Protein AF-A8Q7Y5-F1 (afdb_monomer)

Solvent-accessible surface area (backbone atoms only — not comparable to full-atom values): 7092 Å² total; per-residue (Å²): 132,95,71,79,51,60,85,43,63,38,78,85,45,89,59,27,26,54,50,50,39,73,52,74,66,51,28,91,80,53,45,40,68,75,76,35,24,45,56,67,44,48,47,74,33,59,91,72,25,75,81,67,62,90,72,74,40,68,64,66,70,67,57,52,42,96,86,40,97,56,17,40,50,35,14,32,39,72,72,34,30,80,57,9,49,69,54,50,52,47,52,51,31,41,76,72,74,42,42,88,73,56,66,72,36,80,87,69,71,46,59,72,53,37,69,72,54,90,128

Foldseek 3Di:
DDDQQQVDFAVPDVQGAHRSDRDAPDLQPDHPLVVPLCLLPVCCDCVNPVVNPDRAAAAQDADFDPPDPLRAQRHSHPPSVVSHPLVVVCVVCVVVVNNVVRHRDDPDPNNVVSVPDDD

Organism: Malassezia globosa (strain ATCC MYA-4612 / CBS 7966) (NCBI:txid425265)

Secondary structure (DSSP, 8-state):
-----TT--BSSSSSEEETTEEE-SBSSSSBHHHHHHHHHTGGGSTTT-TT------B-------TT-TT-GGG--STTGGGG-HHHHHHHHHHHTT-GGGS--B--STHHHHHTTS--

Structure (mmCIF, N/CA/C/O backbone):
data_AF-A8Q7Y5-F1
#
_entry.id   AF-A8Q7Y5-F1
#
loop_
_atom_site.group_PDB
_atom_site.id
_atom_site.type_symbol
_atom_site.label_atom_id
_atom_site.label_alt_id
_atom_site.label_comp_id
_atom_site.label_asym_id
_atom_site.label_entity_id
_atom_site.label_seq_id
_atom_site.pdbx_PDB_ins_code
_atom_site.Cartn_x
_atom_site.Cartn_y
_atom_site.Cartn_z
_atom_site.occupancy
_atom_site.B_iso_or_equiv
_atom_site.auth_seq_id
_atom_site.auth_comp_id
_atom_site.auth_asym_id
_atom_site.auth_atom_id
_atom_site.pdbx_PDB_model_num
ATOM 1 N N . MET A 1 1 ? 27.868 -23.890 -10.255 1.00 61.03 1 MET A N 1
ATOM 2 C CA . MET A 1 1 ? 27.387 -22.895 -9.271 1.00 61.03 1 MET A CA 1
ATOM 3 C C . MET A 1 1 ? 26.232 -22.168 -9.935 1.00 61.03 1 MET A C 1
ATOM 5 O O . MET A 1 1 ? 26.470 -21.589 -10.986 1.00 61.03 1 MET A O 1
ATOM 9 N N . SER A 1 2 ? 25.004 -22.289 -9.426 1.00 79.81 2 SER A N 1
ATOM 10 C CA . SER A 1 2 ? 23.863 -21.565 -10.006 1.00 79.81 2 SER A CA 1
ATOM 11 C C . SER A 1 2 ? 24.058 -20.068 -9.757 1.00 79.81 2 SER A C 1
ATOM 13 O O . SER A 1 2 ? 24.383 -19.683 -8.634 1.00 79.81 2 SER A O 1
ATOM 15 N N . ARG A 1 3 ? 23.955 -19.248 -10.803 1.00 87.88 3 ARG A N 1
ATOM 16 C CA . ARG A 1 3 ? 24.080 -17.785 -10.753 1.00 87.88 3 ARG A CA 1
ATOM 17 C C . ARG A 1 3 ? 22.897 -17.181 -11.503 1.00 87.88 3 ARG A C 1
ATOM 19 O O . ARG A 1 3 ? 22.403 -17.804 -12.438 1.00 87.88 3 ARG A O 1
ATOM 26 N N . ILE A 1 4 ? 22.468 -15.994 -11.087 1.00 91.75 4 ILE A N 1
ATOM 27 C CA . ILE A 1 4 ? 21.508 -15.192 -11.852 1.00 91.75 4 ILE A CA 1
ATOM 28 C C . ILE A 1 4 ? 22.229 -14.699 -13.108 1.00 91.75 4 ILE A C 1
ATOM 30 O O . ILE A 1 4 ? 23.339 -14.170 -13.013 1.00 91.75 4 ILE A O 1
ATOM 34 N N . ASP A 1 5 ? 21.625 -14.920 -14.273 1.00 92.06 5 ASP A N 1
ATOM 35 C CA . ASP A 1 5 ? 22.128 -14.391 -15.536 1.00 92.06 5 ASP A CA 1
ATOM 36 C C . ASP A 1 5 ? 21.659 -12.944 -15.706 1.00 92.06 5 ASP A C 1
ATOM 38 O O . ASP A 1 5 ? 20.521 -12.686 -16.094 1.00 92.06 5 ASP A O 1
ATOM 42 N N . GLY A 1 6 ? 22.552 -12.000 -15.407 1.00 92.81 6 GLY A N 1
ATOM 43 C CA . GLY A 1 6 ? 22.278 -10.568 -15.526 1.00 92.81 6 GLY A CA 1
ATOM 44 C C . GLY A 1 6 ? 22.117 -10.065 -16.963 1.00 92.81 6 GLY A C 1
ATOM 45 O O . GLY A 1 6 ? 21.782 -8.903 -17.147 1.00 92.81 6 GLY A O 1
ATOM 46 N N . THR A 1 7 ? 22.365 -10.898 -17.981 1.00 93.19 7 THR A N 1
ATOM 47 C CA . THR A 1 7 ? 22.188 -10.514 -19.394 1.00 93.19 7 THR A CA 1
ATOM 48 C C . THR A 1 7 ? 20.771 -10.759 -19.912 1.00 93.19 7 THR A C 1
ATOM 50 O O . THR A 1 7 ? 20.435 -10.342 -21.020 1.00 93.19 7 THR A O 1
ATOM 53 N N . MET A 1 8 ? 19.930 -11.422 -19.116 1.00 90.94 8 MET A N 1
ATOM 54 C CA . MET A 1 8 ? 18.543 -11.713 -19.453 1.00 90.94 8 MET A CA 1
ATOM 55 C C . MET A 1 8 ? 17.627 -10.584 -18.978 1.00 90.9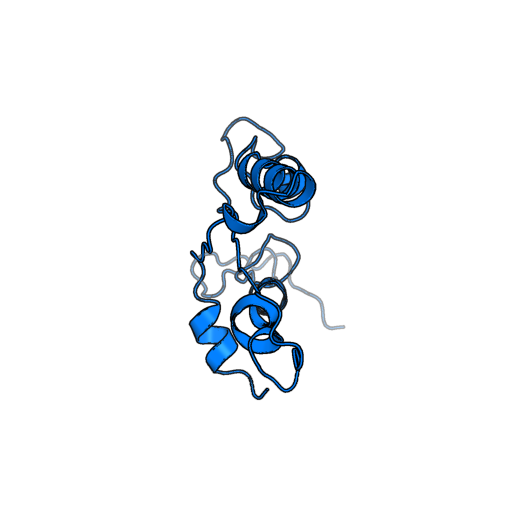4 8 MET A C 1
ATOM 57 O O . MET A 1 8 ? 17.292 -10.519 -17.799 1.00 90.94 8 MET A O 1
ATOM 61 N N . SER A 1 9 ? 17.174 -9.744 -19.905 1.00 93.25 9 SER A N 1
ATOM 62 C CA . SER A 1 9 ? 16.071 -8.805 -19.679 1.00 93.25 9 SER A CA 1
ATOM 63 C C . SER A 1 9 ? 14.980 -9.053 -20.716 1.00 93.25 9 SER A C 1
ATOM 65 O O . SER A 1 9 ? 15.254 -9.126 -21.913 1.00 93.25 9 SER A O 1
ATOM 67 N N . ASP A 1 10 ? 13.750 -9.205 -20.242 1.00 93.75 10 ASP A N 1
ATOM 68 C CA . ASP A 1 10 ? 12.549 -9.408 -21.046 1.00 93.75 10 ASP A CA 1
ATOM 69 C C . ASP A 1 10 ? 11.392 -8.666 -20.372 1.00 93.75 10 ASP A C 1
ATOM 71 O O . ASP A 1 10 ? 10.801 -9.134 -19.396 1.00 93.75 10 ASP A O 1
ATOM 75 N N . HIS A 1 11 ? 11.092 -7.473 -20.882 1.00 90.12 11 HIS A N 1
ATOM 76 C CA . HIS A 1 11 ? 10.035 -6.620 -20.347 1.00 90.12 11 HIS A CA 1
ATOM 77 C C . HIS A 1 11 ? 8.632 -7.007 -20.847 1.00 90.12 11 HIS A C 1
ATOM 79 O O . HIS A 1 11 ? 7.654 -6.475 -20.326 1.00 90.12 11 HIS A O 1
ATOM 85 N N . GLU A 1 12 ? 8.517 -7.920 -21.821 1.00 92.81 12 GLU A N 1
ATOM 86 C CA . GLU A 1 12 ? 7.229 -8.454 -22.291 1.00 92.81 12 GLU A CA 1
ATOM 87 C C . GLU A 1 12 ? 6.790 -9.693 -21.494 1.00 92.81 12 GLU A C 1
ATOM 89 O O . GLU A 1 12 ? 5.602 -10.027 -21.462 1.00 92.81 12 GLU A O 1
ATOM 94 N N . ALA A 1 13 ? 7.725 -10.367 -20.815 1.00 91.38 13 ALA A N 1
ATOM 95 C CA . ALA A 1 13 ? 7.411 -11.436 -19.877 1.00 91.38 13 ALA A CA 1
ATOM 96 C C . ALA A 1 13 ? 6.465 -10.960 -18.757 1.00 91.38 13 ALA A C 1
ATOM 98 O O . ALA A 1 13 ? 6.504 -9.815 -18.310 1.00 91.38 13 ALA A O 1
ATOM 99 N N . VAL A 1 14 ? 5.625 -11.874 -18.257 1.00 88.00 14 VAL A N 1
ATOM 100 C CA . VAL A 1 14 ? 4.709 -11.611 -17.137 1.00 88.00 14 VAL A CA 1
ATOM 101 C C . VAL A 1 14 ? 4.981 -12.619 -16.015 1.00 88.00 14 VAL A C 1
ATOM 103 O O . VAL A 1 14 ? 4.667 -13.804 -16.175 1.00 88.00 14 VAL A O 1
ATOM 106 N N . PRO A 1 15 ? 5.549 -12.199 -14.868 1.00 88.94 15 PRO A N 1
ATOM 107 C CA . PRO A 1 15 ? 6.084 -10.862 -14.559 1.00 88.94 15 PRO A CA 1
ATOM 108 C C . PRO A 1 15 ? 7.327 -10.503 -15.390 1.00 88.94 15 PRO A C 1
ATOM 110 O O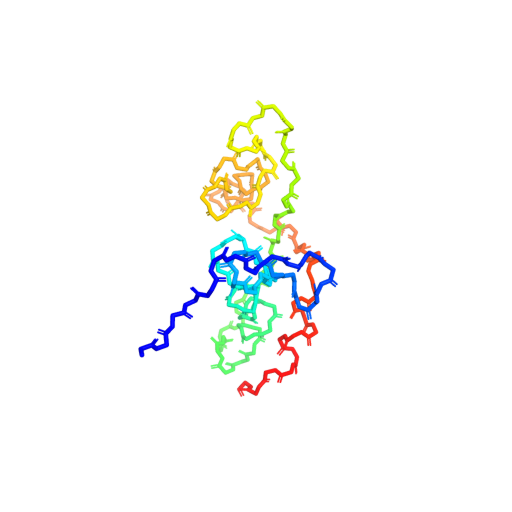 . PRO A 1 15 ? 8.025 -11.407 -15.861 1.00 88.94 15 PRO A O 1
ATOM 113 N N . SER A 1 16 ? 7.604 -9.202 -15.527 1.00 92.75 16 SER A N 1
ATOM 114 C CA . SER A 1 16 ? 8.741 -8.698 -16.304 1.00 92.75 16 SER A CA 1
ATOM 115 C C . SER A 1 16 ? 10.059 -9.200 -15.729 1.00 92.75 16 SER A C 1
ATOM 117 O O . SER A 1 16 ? 10.193 -9.424 -14.522 1.00 92.75 16 SER A O 1
ATOM 119 N N . ILE A 1 17 ? 11.032 -9.419 -16.606 1.00 94.31 17 ILE A N 1
ATOM 120 C CA . ILE A 1 17 ? 12.374 -9.847 -16.239 1.00 94.31 17 ILE A CA 1
ATOM 121 C C . ILE A 1 17 ? 13.319 -8.676 -16.467 1.00 94.31 17 ILE A C 1
ATOM 123 O O . ILE A 1 17 ? 13.464 -8.201 -17.591 1.00 94.31 17 ILE A O 1
ATOM 127 N N . ASP A 1 18 ? 13.994 -8.252 -15.409 1.00 93.69 18 ASP A N 1
ATOM 128 C CA . ASP A 1 18 ? 15.078 -7.284 -15.477 1.00 93.69 18 ASP A CA 1
ATOM 129 C C . ASP A 1 18 ? 16.344 -7.902 -14.889 1.00 93.69 18 ASP A C 1
ATOM 131 O O . ASP A 1 18 ? 16.362 -8.331 -13.734 1.00 93.69 18 ASP A O 1
ATOM 135 N N . SER A 1 19 ? 17.402 -7.987 -15.697 1.00 94.06 19 SER A N 1
ATOM 136 C CA . SER A 1 19 ? 18.722 -8.453 -15.261 1.00 94.06 19 SER A CA 1
ATOM 137 C C . SER A 1 19 ? 18.675 -9.828 -14.567 1.00 94.06 19 SER A C 1
ATOM 139 O O . SER A 1 19 ? 19.347 -10.080 -13.564 1.00 94.06 19 SER A O 1
AT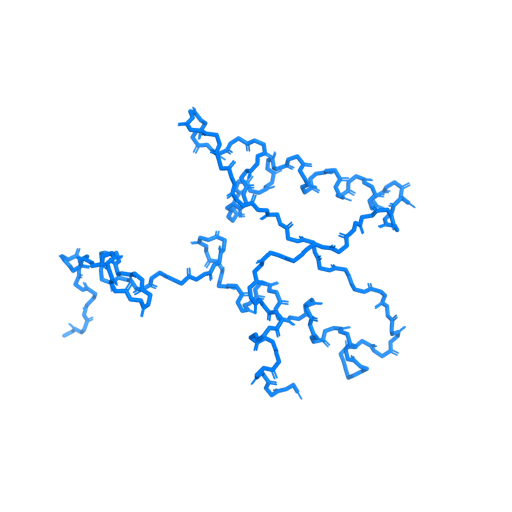OM 141 N N . GLY A 1 20 ? 17.837 -10.724 -15.091 1.00 92.88 20 GLY A N 1
ATOM 142 C CA . GLY A 1 20 ? 17.611 -12.076 -14.584 1.00 92.88 20 GLY A CA 1
ATOM 143 C C . GLY A 1 20 ? 16.658 -12.172 -13.385 1.00 92.88 20 GLY A C 1
ATOM 144 O O . GLY A 1 20 ? 16.468 -13.270 -12.855 1.00 92.88 20 GLY A O 1
ATOM 145 N N . VAL A 1 21 ? 16.043 -11.066 -12.955 1.00 93.25 21 VAL A N 1
ATOM 146 C CA . VAL A 1 21 ? 15.115 -10.996 -11.818 1.00 93.25 21 VAL A CA 1
ATOM 147 C C . VAL A 1 21 ? 13.689 -10.780 -12.310 1.00 93.25 21 VAL A C 1
ATOM 149 O O . VAL A 1 21 ? 13.429 -9.893 -13.112 1.00 93.25 21 VAL A O 1
ATOM 152 N N . ARG A 1 22 ? 12.743 -11.578 -11.803 1.00 92.81 22 ARG A N 1
ATOM 153 C CA . ARG A 1 22 ? 11.311 -11.379 -12.056 1.00 92.81 22 ARG A CA 1
ATOM 154 C C . ARG A 1 22 ? 10.748 -10.317 -11.120 1.00 92.81 22 ARG A C 1
ATOM 156 O O . ARG A 1 22 ? 10.744 -10.526 -9.908 1.00 92.81 22 ARG A O 1
ATOM 163 N N . VAL A 1 23 ? 10.243 -9.226 -11.682 1.00 91.12 23 VAL A N 1
ATOM 164 C CA . VAL A 1 23 ? 9.721 -8.080 -10.934 1.00 91.12 23 VAL A CA 1
ATOM 165 C C . VAL A 1 23 ? 8.201 -8.179 -10.842 1.00 91.12 23 VAL A C 1
ATOM 167 O O . VAL A 1 23 ? 7.488 -8.110 -11.840 1.00 91.12 23 VAL A O 1
ATOM 170 N N . GLY A 1 24 ? 7.705 -8.411 -9.628 1.00 91.38 24 GLY A N 1
ATOM 171 C CA . GLY A 1 24 ? 6.275 -8.467 -9.333 1.00 91.38 24 GLY A CA 1
ATOM 172 C C . GLY A 1 24 ? 5.716 -7.135 -8.831 1.00 91.38 24 GLY A C 1
ATOM 173 O O . GLY A 1 24 ? 6.410 -6.126 -8.772 1.00 91.38 24 GLY A O 1
ATOM 174 N N . GLU A 1 25 ? 4.451 -7.160 -8.423 1.00 93.62 25 GLU A N 1
ATOM 175 C CA . GLU A 1 25 ? 3.782 -6.024 -7.784 1.00 93.62 25 GLU A CA 1
ATOM 176 C C . GLU A 1 25 ? 4.302 -5.808 -6.352 1.00 93.62 25 GLU A C 1
ATOM 178 O O . GLU A 1 25 ? 4.516 -6.771 -5.605 1.00 93.62 25 GLU A O 1
ATOM 183 N N . GLY A 1 26 ? 4.447 -4.550 -5.940 1.00 93.81 26 GLY A N 1
ATOM 184 C CA . GLY A 1 26 ? 4.952 -4.167 -4.624 1.00 93.81 26 GLY A CA 1
ATOM 185 C C . GLY A 1 26 ? 5.349 -2.695 -4.573 1.00 93.81 26 GLY A C 1
ATOM 186 O O . GLY A 1 26 ? 5.017 -1.934 -5.478 1.00 93.81 26 GLY A O 1
ATOM 187 N N . ASP A 1 27 ? 6.084 -2.319 -3.534 1.00 93.38 27 ASP A N 1
ATOM 188 C CA . ASP A 1 27 ? 6.647 -0.974 -3.341 1.00 93.38 27 ASP A CA 1
ATOM 189 C C . ASP A 1 27 ? 8.124 -0.905 -3.771 1.00 93.38 27 ASP A C 1
ATOM 191 O O . ASP A 1 27 ? 8.921 -0.230 -3.141 1.00 93.38 27 ASP A O 1
ATOM 195 N N . GLY A 1 28 ? 8.536 -1.707 -4.757 1.00 90.69 28 GLY A N 1
ATOM 196 C CA . GLY A 1 28 ? 9.939 -1.807 -5.185 1.00 90.69 28 GLY A CA 1
ATOM 197 C C . GLY A 1 28 ? 10.836 -2.669 -4.283 1.00 90.69 28 GLY A C 1
ATOM 198 O O . GLY A 1 28 ? 11.868 -3.150 -4.748 1.00 90.69 28 GLY A O 1
ATOM 199 N N . THR A 1 29 ? 10.439 -2.952 -3.034 1.00 93.12 29 THR A N 1
ATOM 200 C CA . THR A 1 29 ? 11.210 -3.806 -2.101 1.00 93.12 29 THR A CA 1
ATOM 201 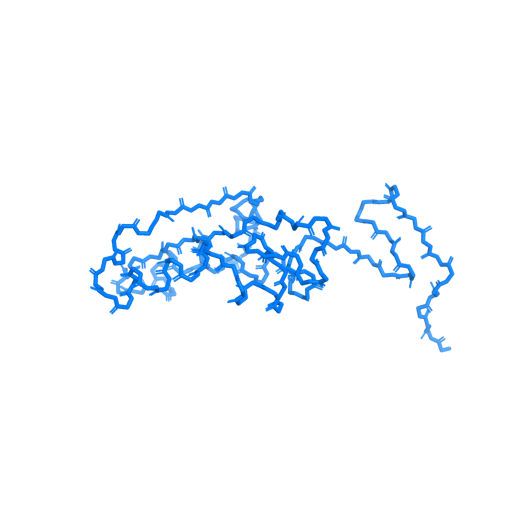C C . THR A 1 29 ? 10.394 -4.975 -1.553 1.00 93.12 29 THR A C 1
ATOM 203 O O . THR A 1 29 ? 10.855 -6.119 -1.519 1.00 93.12 29 THR A O 1
ATOM 206 N N . VAL A 1 30 ? 9.174 -4.700 -1.109 1.00 95.69 30 VAL A N 1
ATOM 207 C CA . VAL A 1 30 ? 8.272 -5.634 -0.448 1.00 95.69 30 VAL A CA 1
ATOM 208 C C . VAL A 1 30 ? 7.150 -6.015 -1.418 1.00 95.69 30 VAL A C 1
ATOM 210 O O . VAL A 1 30 ? 6.503 -5.144 -2.001 1.00 95.69 30 VAL A O 1
ATOM 213 N N . PRO A 1 31 ? 6.866 -7.318 -1.601 1.00 95.44 31 PRO A N 1
ATOM 214 C CA . PRO A 1 31 ? 5.816 -7.748 -2.513 1.00 95.44 31 PRO A CA 1
ATOM 215 C C . PRO A 1 31 ? 4.435 -7.350 -1.990 1.00 95.44 31 PRO A C 1
ATOM 217 O O . PRO A 1 31 ? 4.163 -7.440 -0.788 1.00 95.44 31 PRO A O 1
ATOM 220 N N . LEU A 1 32 ? 3.524 -7.026 -2.910 1.00 96.00 32 LEU A N 1
ATOM 221 C CA . LEU A 1 32 ? 2.146 -6.619 -2.619 1.00 96.00 32 LEU A CA 1
ATOM 222 C C . LEU A 1 32 ? 1.432 -7.579 -1.653 1.00 96.00 32 LEU A C 1
ATOM 224 O O . LEU A 1 32 ? 0.750 -7.152 -0.720 1.00 96.00 32 LEU A O 1
ATOM 228 N N . LEU A 1 33 ? 1.641 -8.888 -1.831 1.00 96.12 33 LEU A N 1
ATOM 229 C CA . LEU A 1 33 ? 1.077 -9.914 -0.955 1.00 9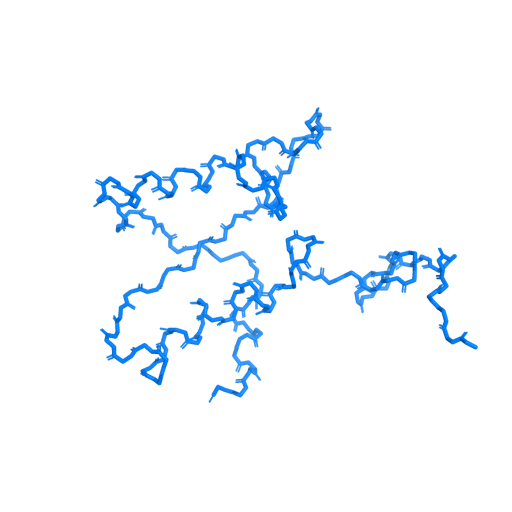6.12 33 LEU A CA 1
ATOM 230 C C . LEU A 1 33 ? 1.488 -9.702 0.512 1.00 96.12 33 LEU A C 1
ATOM 232 O O . LEU A 1 33 ? 0.655 -9.831 1.404 1.00 96.12 33 LEU A O 1
ATOM 236 N N . SER A 1 34 ? 2.747 -9.352 0.773 1.00 96.25 34 SER A N 1
ATOM 237 C CA . SER A 1 34 ? 3.226 -9.091 2.133 1.00 96.25 34 SER A CA 1
ATOM 238 C C . SER A 1 34 ? 2.727 -7.747 2.665 1.00 96.25 34 SER A C 1
ATOM 240 O O . SER A 1 34 ? 2.386 -7.664 3.842 1.00 96.25 34 SER A O 1
ATOM 242 N N . LEU A 1 35 ? 2.660 -6.715 1.818 1.00 96.00 35 LEU A N 1
ATOM 243 C CA . LEU A 1 35 ? 2.217 -5.374 2.214 1.00 96.00 35 LEU A CA 1
ATOM 244 C C . LEU A 1 35 ? 0.750 -5.348 2.650 1.00 96.00 35 LEU A C 1
ATOM 246 O O . LEU A 1 35 ? 0.403 -4.707 3.640 1.00 96.00 35 LEU A O 1
ATOM 250 N N . GLY A 1 36 ? -0.119 -6.037 1.908 1.00 96.44 36 GLY A N 1
ATOM 251 C CA . GLY A 1 36 ? -1.552 -5.787 2.012 1.00 96.44 36 GLY A CA 1
ATOM 252 C C . GLY A 1 36 ? -2.407 -6.948 2.517 1.00 96.44 36 GLY A C 1
ATOM 253 O O . GLY A 1 36 ? -3.527 -6.697 2.955 1.00 96.44 36 GLY A O 1
ATOM 254 N N . SER A 1 37 ? -1.936 -8.204 2.520 1.00 97.56 37 SER A N 1
ATOM 255 C CA . SER A 1 37 ? -2.834 -9.350 2.787 1.00 97.56 37 SER A CA 1
ATOM 256 C C . SER A 1 37 ? -3.477 -9.294 4.174 1.00 97.56 37 SER A C 1
ATOM 258 O O . SER A 1 37 ? -4.676 -9.545 4.325 1.00 97.56 37 SER A O 1
ATOM 260 N N . MET A 1 38 ? -2.695 -8.940 5.200 1.00 97.38 38 MET A N 1
ATOM 261 C CA . MET A 1 38 ? -3.197 -8.841 6.572 1.00 97.38 38 MET A CA 1
ATOM 262 C C . MET A 1 38 ? -4.219 -7.710 6.714 1.00 97.38 38 MET A C 1
ATOM 264 O O . MET A 1 38 ? -5.300 -7.938 7.251 1.00 97.38 38 MET A O 1
ATOM 268 N N . CYS A 1 39 ? -3.919 -6.518 6.195 1.00 96.56 39 CYS A N 1
ATOM 269 C CA . CYS A 1 39 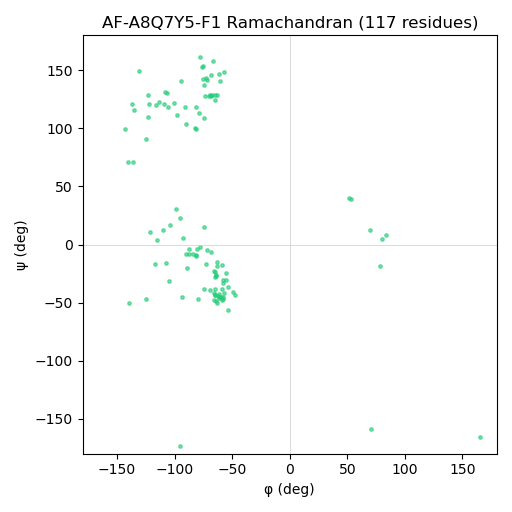? -4.812 -5.359 6.265 1.00 96.56 39 CYS A CA 1
ATOM 270 C C . CYS A 1 39 ? -6.102 -5.575 5.463 1.00 96.56 39 CYS A C 1
ATOM 272 O O . CYS A 1 39 ? -7.194 -5.252 5.936 1.00 96.56 39 CYS A O 1
ATOM 274 N N . ALA A 1 40 ? -5.982 -6.171 4.274 1.00 96.12 40 ALA A N 1
ATOM 275 C CA . ALA A 1 40 ? -7.102 -6.417 3.379 1.00 96.12 40 ALA A CA 1
ATOM 276 C C . ALA A 1 40 ? -8.062 -7.478 3.935 1.00 96.12 40 ALA A C 1
ATOM 278 O O . ALA A 1 40 ? -9.277 -7.314 3.807 1.00 96.12 40 ALA A O 1
ATOM 279 N N . ARG A 1 41 ? -7.539 -8.544 4.565 1.00 96.00 41 ARG A N 1
ATOM 280 C CA . ARG A 1 41 ? -8.361 -9.671 5.039 1.00 96.00 41 ARG A CA 1
ATOM 281 C C . ARG A 1 41 ? -7.966 -10.229 6.406 1.00 96.00 41 ARG A C 1
ATOM 283 O O . ARG A 1 41 ? -8.842 -10.358 7.256 1.00 96.00 41 ARG A O 1
ATOM 290 N N . GLY A 1 42 ? -6.693 -10.542 6.647 1.00 96.56 42 GLY A N 1
ATOM 291 C CA . GLY A 1 42 ? -6.258 -11.257 7.858 1.00 96.56 42 GLY A CA 1
ATOM 292 C C . GLY A 1 42 ? -6.709 -10.619 9.177 1.00 96.56 42 GLY A C 1
ATOM 293 O O . GLY A 1 42 ? -7.422 -11.240 9.963 1.00 96.56 42 GLY A O 1
ATOM 294 N N . TRP A 1 43 ? -6.368 -9.352 9.408 1.00 97.25 43 TRP A N 1
ATOM 295 C CA . TRP A 1 43 ? -6.755 -8.600 10.609 1.00 97.25 43 TRP A CA 1
ATOM 296 C C . TRP A 1 43 ? -8.242 -8.228 10.660 1.00 97.25 43 TRP A C 1
ATOM 298 O O . TRP A 1 43 ? -8.701 -7.695 11.667 1.00 97.25 43 TRP A O 1
ATOM 308 N N . LYS A 1 44 ? -9.024 -8.518 9.614 1.00 95.75 44 LYS A N 1
ATOM 309 C CA . LYS A 1 44 ? -10.489 -8.395 9.644 1.00 95.75 44 LYS A CA 1
ATOM 310 C C . LYS A 1 44 ? -11.169 -9.678 10.160 1.00 95.75 44 LYS A C 1
ATOM 312 O O . LYS A 1 44 ? -12.384 -9.692 10.326 1.00 95.75 44 LYS A O 1
ATOM 317 N N . MET A 1 45 ? -10.413 -10.749 10.433 1.00 96.31 45 MET A N 1
ATOM 318 C CA . MET A 1 45 ? -10.930 -12.016 10.967 1.00 96.31 45 MET A CA 1
ATOM 319 C C . MET A 1 45 ? -10.834 -12.074 12.498 1.00 96.31 45 MET A C 1
ATOM 321 O O . MET A 1 45 ? -9.796 -11.737 13.068 1.00 96.31 45 MET A O 1
ATOM 325 N N . ASP A 1 46 ? -11.857 -12.632 13.158 1.00 96.44 46 ASP A N 1
ATOM 326 C CA . ASP A 1 46 ? -11.895 -12.802 14.625 1.00 96.44 46 ASP A CA 1
ATOM 327 C C . ASP A 1 46 ? -10.676 -13.585 15.166 1.00 96.44 46 ASP A C 1
ATOM 329 O O . ASP A 1 46 ? -10.206 -13.319 16.270 1.00 96.44 46 ASP A O 1
ATOM 333 N N . ARG A 1 47 ? -10.109 -14.511 14.372 1.00 96.31 47 ARG A N 1
ATOM 334 C CA . ARG A 1 47 ? -8.904 -15.283 14.731 1.00 96.31 47 ARG A CA 1
ATOM 335 C C . ARG A 1 47 ? -7.685 -14.398 15.016 1.00 96.31 47 ARG A C 1
ATOM 337 O O . ARG A 1 47 ? -6.905 -14.724 15.906 1.00 96.31 47 ARG A O 1
ATOM 344 N N . TYR A 1 48 ? -7.507 -13.323 14.249 1.00 96.56 48 TYR A N 1
ATOM 345 C CA . TYR A 1 48 ? -6.340 -12.435 14.333 1.00 96.56 48 TYR A CA 1
ATOM 346 C C . TYR A 1 48 ? -6.665 -11.078 14.968 1.00 96.56 48 TYR A C 1
ATOM 348 O O . TYR A 1 48 ? -5.754 -10.366 15.378 1.00 96.56 48 TYR A O 1
ATOM 356 N N . ASN A 1 49 ? -7.948 -10.727 15.070 1.00 97.69 49 ASN A N 1
ATOM 357 C CA . ASN A 1 49 ? -8.441 -9.493 15.674 1.00 97.69 49 ASN A CA 1
ATOM 358 C C . ASN A 1 49 ? -9.720 -9.765 16.496 1.00 97.69 49 ASN A C 1
ATOM 360 O O . ASN A 1 49 ? -10.817 -9.355 16.110 1.00 97.69 49 ASN A O 1
ATOM 364 N N . PRO A 1 50 ? -9.605 -10.450 17.649 1.00 97.81 50 PRO A N 1
ATOM 365 C CA . PRO A 1 50 ? -10.757 -10.829 18.473 1.00 97.81 50 PRO A CA 1
ATOM 366 C C . PRO A 1 50 ? -11.487 -9.627 19.086 1.00 97.81 50 PRO A C 1
ATOM 368 O O . PRO A 1 50 ? -12.664 -9.717 19.424 1.00 97.81 50 PRO A O 1
ATOM 371 N N . ALA A 1 51 ? -10.802 -8.488 19.218 1.00 97.50 51 ALA A N 1
ATOM 372 C CA . ALA A 1 51 ? -11.384 -7.241 19.704 1.00 97.50 51 ALA A CA 1
ATOM 373 C C . ALA A 1 51 ? -12.158 -6.470 18.618 1.00 97.50 51 ALA A C 1
ATOM 375 O O . ALA A 1 51 ? -12.753 -5.440 18.925 1.00 97.50 51 ALA A O 1
ATOM 376 N N . ARG A 1 52 ? -12.152 -6.951 17.363 1.00 95.50 52 ARG A N 1
ATOM 377 C CA . ARG A 1 52 ? -12.811 -6.318 16.208 1.00 95.50 52 ARG A CA 1
ATOM 378 C C . ARG A 1 52 ? -12.443 -4.846 16.050 1.00 95.50 52 ARG A C 1
ATOM 380 O O . ARG A 1 52 ? -13.278 -4.006 15.715 1.00 95.50 52 ARG A O 1
ATOM 387 N N . MET A 1 53 ? -11.169 -4.542 16.291 1.00 96.12 53 MET A N 1
ATOM 388 C CA . MET A 1 53 ? -10.629 -3.210 16.053 1.00 96.12 53 MET A CA 1
ATOM 389 C C . MET A 1 53 ? -10.784 -2.862 14.575 1.00 96.12 53 MET A C 1
ATOM 391 O O . MET A 1 53 ? -10.599 -3.721 13.710 1.00 96.12 53 MET A O 1
ATOM 395 N N . ARG A 1 54 ? -11.132 -1.609 14.276 1.00 95.12 54 ARG A N 1
ATOM 396 C CA . ARG A 1 54 ? -11.287 -1.153 12.893 1.00 95.12 54 ARG A CA 1
ATOM 397 C C . ARG A 1 54 ? -9.939 -1.240 12.169 1.00 95.12 54 ARG A C 1
ATOM 399 O O . ARG A 1 54 ? -8.951 -0.700 12.653 1.00 95.12 54 ARG A O 1
ATOM 406 N N . VAL A 1 55 ? -9.923 -1.882 11.002 1.00 96.38 55 VAL A N 1
ATOM 407 C CA . VAL A 1 55 ? -8.750 -1.980 10.121 1.00 96.38 55 VAL A CA 1
ATOM 408 C C . VAL A 1 55 ? -9.075 -1.267 8.817 1.00 96.38 55 VAL A C 1
ATOM 410 O O . VAL A 1 55 ? -10.031 -1.640 8.138 1.00 96.38 55 VAL A O 1
ATOM 413 N N . VAL A 1 56 ? -8.288 -0.246 8.483 1.00 96.31 56 VAL A N 1
ATOM 414 C CA . VAL A 1 56 ? -8.432 0.552 7.260 1.00 96.31 56 VAL A CA 1
ATOM 415 C C . VAL A 1 56 ? -7.211 0.297 6.386 1.00 96.31 56 VAL A C 1
ATOM 417 O O . VAL A 1 56 ? -6.085 0.501 6.834 1.00 96.31 56 VAL A O 1
ATOM 420 N N . THR A 1 57 ? -7.426 -0.162 5.151 1.00 96.56 57 THR A N 1
ATOM 421 C CA . THR A 1 57 ? -6.344 -0.295 4.164 1.00 96.56 57 THR A CA 1
ATOM 422 C C . THR A 1 57 ? -6.260 0.994 3.358 1.00 96.56 57 THR A C 1
ATOM 424 O O . THR A 1 57 ? -7.228 1.388 2.713 1.00 96.56 57 THR A O 1
ATOM 427 N N . HIS A 1 58 ? -5.124 1.679 3.424 1.00 96.06 58 HIS A N 1
ATOM 428 C CA . HIS A 1 58 ? -4.935 2.968 2.771 1.00 96.06 58 HIS A CA 1
ATOM 429 C C . HIS A 1 58 ? -3.711 2.906 1.864 1.00 96.06 58 HIS A C 1
ATOM 431 O O . HIS A 1 58 ? -2.586 3.124 2.305 1.00 96.06 58 HIS A O 1
ATOM 437 N N . GLU A 1 59 ? -3.933 2.548 0.604 1.00 95.69 59 GLU A N 1
ATOM 438 C CA . GLU A 1 59 ? -2.871 2.491 -0.394 1.00 95.69 59 GLU A CA 1
ATOM 439 C C . GLU A 1 59 ? -2.480 3.899 -0.861 1.00 95.69 59 GLU A C 1
ATOM 441 O O . GLU A 1 59 ? -3.331 4.779 -1.018 1.00 95.69 59 GLU A O 1
ATOM 446 N N . VAL A 1 60 ? -1.181 4.089 -1.095 1.00 93.69 60 VAL A N 1
ATOM 447 C CA . VAL A 1 60 ? -0.602 5.282 -1.719 1.00 93.69 60 VAL A CA 1
ATOM 448 C C . VAL A 1 60 ? -0.205 4.888 -3.133 1.00 93.69 60 VAL A C 1
ATOM 450 O O . VAL A 1 60 ? 0.598 3.976 -3.327 1.00 93.69 60 VAL A O 1
ATOM 453 N N . LYS A 1 61 ? -0.812 5.530 -4.130 1.00 89.06 61 LYS A N 1
ATOM 454 C CA . LYS A 1 61 ? -0.484 5.267 -5.530 1.00 89.06 61 LYS A CA 1
ATOM 455 C C . LYS A 1 61 ? 0.871 5.897 -5.838 1.00 89.06 61 LYS A C 1
ATOM 457 O O . LYS A 1 61 ? 1.049 7.080 -5.592 1.00 89.06 61 LYS A O 1
ATOM 462 N N . HIS A 1 62 ? 1.788 5.118 -6.402 1.00 88.38 62 HIS A N 1
ATOM 463 C CA . HIS A 1 62 ? 3.052 5.638 -6.907 1.00 88.38 62 HIS A CA 1
ATOM 464 C C . HIS A 1 62 ? 2.812 6.387 -8.228 1.00 88.38 62 HIS A C 1
ATOM 466 O O . HIS A 1 62 ? 2.484 5.762 -9.240 1.00 88.38 62 HIS A O 1
ATOM 472 N N . ASP A 1 63 ? 2.925 7.714 -8.193 1.00 85.88 63 ASP A N 1
ATOM 473 C CA . ASP A 1 63 ? 2.779 8.608 -9.349 1.00 85.88 63 ASP A CA 1
ATOM 474 C C . ASP A 1 63 ? 3.894 9.668 -9.324 1.00 85.88 63 ASP A C 1
ATOM 476 O O . ASP A 1 63 ? 3.648 10.806 -8.945 1.00 85.88 63 ASP A O 1
ATOM 480 N N . PRO A 1 64 ? 5.150 9.280 -9.603 1.00 81.00 64 PRO A N 1
ATOM 481 C CA . PRO A 1 64 ? 6.303 10.113 -9.304 1.00 81.00 64 PRO A CA 1
ATOM 482 C C . PRO A 1 64 ? 6.442 11.318 -10.241 1.00 81.00 64 PRO A C 1
ATOM 484 O O . PRO A 1 64 ? 6.275 11.207 -11.460 1.00 81.00 64 PRO A O 1
ATOM 487 N N . ASP A 1 65 ? 6.883 12.448 -9.687 1.00 80.19 65 ASP A N 1
ATOM 488 C CA . ASP A 1 65 ? 7.247 13.624 -10.476 1.00 80.19 65 ASP A CA 1
ATOM 489 C C . ASP A 1 65 ? 8.460 13.343 -11.373 1.00 80.19 65 ASP A C 1
ATOM 491 O O . ASP A 1 65 ? 9.547 13.003 -10.904 1.00 80.19 65 ASP A O 1
ATOM 495 N N . ALA A 1 66 ? 8.309 13.569 -12.683 1.00 74.88 66 ALA A N 1
ATOM 496 C CA . ALA A 1 66 ? 9.314 13.219 -13.695 1.00 74.88 66 ALA A CA 1
ATOM 497 C C . ALA A 1 66 ? 10.703 13.871 -13.500 1.00 74.88 66 ALA A C 1
ATOM 499 O O . ALA A 1 66 ? 11.679 13.419 -14.100 1.00 74.88 66 ALA A O 1
ATOM 500 N N . PHE A 1 67 ? 10.799 14.940 -12.702 1.00 75.81 67 PHE A N 1
ATOM 501 C CA . PHE A 1 67 ? 12.039 15.683 -12.453 1.00 75.81 67 PHE A CA 1
ATOM 502 C C . PHE A 1 67 ? 12.527 15.615 -10.999 1.00 75.81 67 PHE A C 1
ATOM 504 O O . PHE A 1 67 ? 13.538 16.245 -10.682 1.00 75.81 67 PHE A O 1
ATOM 511 N N . ASP A 1 68 ? 11.857 14.857 -10.127 1.00 72.38 68 ASP A N 1
ATOM 512 C CA . ASP A 1 68 ? 12.317 14.623 -8.759 1.00 72.38 68 ASP A CA 1
ATOM 513 C C . ASP A 1 68 ? 12.988 13.246 -8.661 1.00 72.38 68 ASP A C 1
ATOM 515 O O . ASP A 1 68 ? 12.385 12.211 -8.938 1.00 72.38 68 ASP A O 1
ATOM 519 N N . LEU A 1 69 ? 14.253 13.228 -8.235 1.00 70.69 69 LEU A N 1
ATOM 520 C CA . LEU A 1 69 ? 15.027 11.997 -8.044 1.00 70.69 69 LEU A CA 1
ATOM 521 C C . LEU A 1 69 ? 14.445 11.071 -6.962 1.00 70.69 69 LEU A C 1
ATOM 523 O O . LEU A 1 69 ? 14.860 9.919 -6.890 1.00 70.69 69 LEU A O 1
ATOM 527 N N . ARG A 1 70 ? 13.533 11.574 -6.123 1.00 76.12 70 ARG A N 1
ATOM 528 C CA . ARG A 1 70 ? 12.790 10.820 -5.103 1.00 76.12 70 ARG A CA 1
ATOM 529 C C . ARG A 1 70 ? 11.304 10.662 -5.434 1.00 76.12 70 ARG A C 1
ATOM 531 O O . ARG A 1 70 ? 10.500 10.320 -4.575 1.00 76.12 70 ARG A O 1
ATOM 538 N N . GLY A 1 71 ? 10.910 10.976 -6.667 1.00 71.88 71 GLY A N 1
ATOM 539 C CA . GLY A 1 71 ? 9.528 10.851 -7.121 1.00 71.88 71 GLY A CA 1
ATOM 540 C C . GLY A 1 71 ? 8.543 11.852 -6.507 1.00 71.88 71 GLY A C 1
ATOM 541 O O . GLY A 1 71 ? 7.343 11.679 -6.678 1.00 71.88 71 GLY A O 1
ATOM 542 N N . GLY A 1 72 ? 9.012 12.900 -5.827 1.00 80.69 72 GLY A N 1
ATOM 543 C CA . GLY A 1 72 ? 8.160 13.997 -5.367 1.00 80.69 72 GLY A CA 1
ATOM 544 C C . GLY A 1 72 ? 7.208 13.617 -4.231 1.00 80.69 72 GLY A C 1
ATOM 545 O O . GLY A 1 72 ? 7.420 12.660 -3.486 1.00 80.69 72 GLY A O 1
ATOM 546 N N . ASP A 1 73 ? 6.141 14.398 -4.078 1.00 81.44 73 ASP A N 1
ATOM 547 C CA . ASP A 1 73 ? 5.159 14.257 -2.993 1.00 81.44 73 ASP A CA 1
ATOM 548 C C . ASP A 1 73 ? 4.147 13.110 -3.200 1.00 81.44 73 ASP A C 1
ATOM 550 O O . ASP A 1 73 ? 3.313 12.830 -2.335 1.00 81.44 73 ASP A O 1
ATOM 554 N N . SER A 1 74 ? 4.235 12.424 -4.332 1.00 83.81 74 SER A N 1
ATOM 555 C CA . SER A 1 74 ? 3.300 11.398 -4.804 1.00 83.81 74 SER A CA 1
ATOM 556 C C . SER A 1 74 ? 3.986 10.044 -5.035 1.00 83.81 74 SER A C 1
ATOM 558 O O . SER A 1 74 ? 3.381 9.099 -5.548 1.00 83.81 74 SER A O 1
ATOM 560 N N . SER A 1 75 ? 5.238 9.895 -4.588 1.00 87.06 75 SER A N 1
ATOM 561 C CA . SER A 1 75 ? 5.926 8.606 -4.607 1.00 87.06 75 SER A CA 1
ATOM 562 C C . SER A 1 75 ? 5.331 7.627 -3.590 1.00 87.06 75 SER A C 1
ATOM 564 O O . SER A 1 75 ? 5.207 7.920 -2.402 1.00 87.06 75 SER A O 1
ATOM 566 N N . GLY A 1 76 ? 4.990 6.429 -4.066 1.00 86.75 76 GLY A N 1
ATOM 567 C CA . GLY A 1 76 ? 4.641 5.263 -3.248 1.00 86.75 76 GLY A CA 1
ATOM 568 C C . GLY A 1 76 ? 5.753 4.211 -3.161 1.00 86.75 76 GLY A C 1
ATOM 569 O O . GLY A 1 76 ? 5.456 3.065 -2.836 1.00 86.75 76 GLY A O 1
ATOM 570 N N . ASP A 1 77 ? 6.996 4.559 -3.515 1.00 89.69 77 ASP A N 1
ATOM 571 C CA . ASP A 1 77 ? 8.135 3.628 -3.451 1.00 89.69 77 ASP A CA 1
ATOM 572 C C . ASP A 1 77 ? 8.602 3.417 -2.000 1.00 89.69 77 ASP A C 1
ATOM 574 O O . ASP A 1 77 ? 8.422 4.298 -1.158 1.00 89.69 77 ASP A O 1
ATOM 578 N N . HIS A 1 78 ? 9.215 2.270 -1.696 1.00 92.19 78 HIS A N 1
ATOM 579 C CA . HIS A 1 78 ? 9.453 1.788 -0.326 1.00 92.19 78 HIS A CA 1
ATOM 580 C C . HIS A 1 78 ? 10.044 2.835 0.634 1.00 92.19 78 HIS A C 1
ATOM 582 O O . HIS A 1 78 ? 9.644 2.932 1.795 1.00 92.19 78 HIS A O 1
ATOM 588 N N . ILE A 1 79 ? 11.027 3.605 0.160 1.00 90.62 79 ILE A N 1
ATOM 589 C CA . ILE A 1 79 ? 11.722 4.624 0.959 1.00 90.62 79 ILE A CA 1
ATOM 590 C C . ILE A 1 79 ? 11.074 5.996 0.768 1.00 90.62 79 ILE A C 1
ATOM 592 O O . ILE A 1 79 ? 10.846 6.721 1.741 1.00 90.62 79 ILE A O 1
ATOM 596 N N . ASP A 1 80 ? 10.775 6.348 -0.480 1.00 89.31 80 ASP A N 1
ATOM 597 C CA . ASP A 1 80 ? 10.313 7.686 -0.845 1.00 89.31 80 ASP A CA 1
ATOM 598 C C . ASP A 1 80 ? 8.876 7.970 -0.393 1.00 89.31 80 ASP A C 1
ATOM 600 O O . ASP A 1 80 ? 8.504 9.132 -0.235 1.00 89.31 80 ASP A O 1
ATOM 604 N N . ILE A 1 81 ? 8.100 6.937 -0.048 1.00 93.06 81 ILE A N 1
ATOM 605 C CA . ILE A 1 81 ? 6.761 7.077 0.538 1.00 93.06 81 ILE A CA 1
ATOM 606 C C . ILE A 1 81 ? 6.745 7.939 1.809 1.00 93.06 81 ILE A C 1
ATOM 608 O O . ILE A 1 81 ? 5.733 8.564 2.117 1.00 93.06 81 ILE A O 1
ATOM 612 N N . LEU A 1 82 ? 7.864 8.053 2.533 1.00 91.94 82 LEU A N 1
ATOM 613 C CA . LEU A 1 82 ? 7.976 8.955 3.688 1.00 91.94 82 LEU A CA 1
ATOM 614 C C . LEU A 1 82 ? 7.839 10.439 3.303 1.00 91.94 82 LEU A C 1
ATOM 616 O O . LEU A 1 82 ? 7.432 11.259 4.129 1.00 91.94 82 LEU A O 1
ATOM 620 N N . GLY A 1 83 ? 8.169 10.791 2.059 1.00 88.88 83 GLY A N 1
ATOM 621 C CA . GLY A 1 83 ? 7.946 12.117 1.487 1.00 88.88 83 GLY A CA 1
ATOM 622 C C . GLY A 1 83 ? 6.519 12.336 0.981 1.00 88.88 83 GLY A C 1
ATOM 623 O O . GLY A 1 83 ? 6.160 13.474 0.687 1.00 88.88 83 GLY A O 1
ATOM 624 N N . SER A 1 84 ? 5.695 11.285 0.919 1.00 91.44 84 SER A N 1
ATOM 625 C CA . SER A 1 84 ? 4.366 11.355 0.319 1.00 91.44 84 SER A CA 1
ATOM 626 C C . SER A 1 84 ? 3.428 12.278 1.097 1.00 91.44 84 SER A C 1
ATOM 628 O O . SER A 1 84 ? 3.245 12.126 2.310 1.00 91.44 84 SER A O 1
ATOM 630 N N . HIS A 1 85 ? 2.785 13.212 0.397 1.00 92.19 85 HIS A N 1
ATOM 631 C CA . HIS A 1 85 ? 1.747 14.063 0.968 1.00 92.19 85 HIS A CA 1
ATOM 632 C C . HIS A 1 85 ? 0.577 13.226 1.495 1.00 92.19 85 HIS A C 1
ATOM 634 O O . HIS A 1 85 ? 0.145 13.428 2.629 1.00 92.19 85 HIS A O 1
ATOM 640 N N . ASP A 1 86 ? 0.129 12.244 0.712 1.00 92.56 86 ASP A N 1
ATOM 641 C CA . ASP A 1 86 ? -0.988 11.360 1.047 1.00 92.56 86 ASP A CA 1
ATOM 642 C C . ASP A 1 86 ? -0.744 10.594 2.355 1.00 92.56 86 ASP A C 1
ATOM 644 O O . ASP A 1 86 ? -1.603 10.579 3.244 1.00 92.56 86 ASP A O 1
ATOM 648 N N . LEU A 1 87 ? 0.441 9.987 2.509 1.00 94.19 87 LEU A N 1
ATOM 649 C CA . LEU A 1 87 ? 0.795 9.281 3.744 1.00 94.19 87 LEU A CA 1
ATOM 650 C C . LEU A 1 87 ? 0.863 10.251 4.928 1.00 94.19 87 LEU A C 1
ATOM 652 O O . LEU A 1 87 ? 0.296 9.985 5.991 1.00 94.19 87 LEU A O 1
ATOM 656 N N . ASN A 1 88 ? 1.558 11.375 4.752 1.00 95.19 88 ASN A N 1
ATOM 657 C CA . ASN A 1 88 ? 1.772 12.338 5.825 1.00 95.19 88 ASN A CA 1
ATOM 658 C C . ASN A 1 88 ? 0.453 12.975 6.292 1.00 95.19 88 ASN A C 1
ATOM 660 O O . ASN A 1 88 ? 0.243 13.137 7.497 1.00 95.19 88 ASN A O 1
ATOM 664 N N . GLU A 1 89 ? -0.474 13.264 5.378 1.00 95.44 89 GLU A N 1
ATOM 665 C CA . GLU A 1 89 ? -1.809 13.759 5.716 1.00 95.44 89 GLU A CA 1
ATOM 666 C C . GLU A 1 89 ? -2.590 12.726 6.546 1.00 95.44 89 GLU A C 1
ATOM 668 O O . GLU A 1 89 ? -3.178 13.072 7.577 1.00 95.44 89 GLU A O 1
ATOM 673 N N . ALA A 1 90 ? -2.551 11.446 6.156 1.00 96.06 90 ALA A N 1
ATOM 674 C CA . ALA A 1 90 ? -3.192 10.367 6.904 1.00 96.06 90 ALA A CA 1
ATOM 675 C C . ALA A 1 90 ? -2.605 10.218 8.321 1.00 96.06 90 ALA A C 1
ATOM 677 O O . ALA A 1 90 ? -3.359 10.147 9.296 1.00 96.06 90 ALA A O 1
ATOM 678 N N . VAL A 1 91 ? -1.274 10.236 8.461 1.00 96.50 91 VAL A N 1
ATOM 679 C CA . VAL A 1 91 ? -0.589 10.149 9.764 1.00 96.50 91 VAL A CA 1
ATOM 680 C C . VAL A 1 91 ? -0.975 11.317 10.672 1.00 96.50 91 VAL A C 1
ATOM 682 O O . VAL A 1 91 ? -1.311 11.098 11.838 1.00 96.50 91 VAL A O 1
ATOM 685 N N . VAL A 1 92 ? -0.990 12.549 10.154 1.00 97.56 92 VAL A N 1
ATOM 686 C CA . VAL A 1 92 ? -1.384 13.736 10.931 1.00 97.56 92 VAL A CA 1
ATOM 687 C C . VAL A 1 92 ? -2.851 13.659 11.347 1.00 97.56 92 VAL A C 1
ATOM 689 O O . VAL A 1 92 ? -3.166 13.921 12.511 1.00 97.56 92 VAL A O 1
ATOM 692 N N . LYS A 1 93 ? -3.759 13.247 10.453 1.00 97.38 93 LYS A N 1
ATOM 693 C CA . LYS A 1 93 ? -5.177 13.038 10.796 1.00 97.38 93 LYS A CA 1
ATOM 694 C C . LYS A 1 93 ? -5.328 12.020 11.925 1.00 97.38 93 LYS A C 1
ATOM 696 O O . LYS A 1 93 ? -6.046 12.280 12.886 1.00 97.38 93 LYS A O 1
ATOM 701 N N . ILE A 1 94 ? -4.608 10.900 11.870 1.00 96.75 94 ILE A N 1
ATOM 702 C CA . ILE A 1 94 ? -4.631 9.877 12.926 1.00 96.75 94 ILE A CA 1
ATOM 703 C C . ILE A 1 94 ? -4.088 10.437 14.247 1.00 96.75 94 ILE A C 1
ATOM 705 O O . ILE A 1 94 ? -4.760 10.339 15.275 1.00 96.75 94 ILE A O 1
ATOM 709 N N . 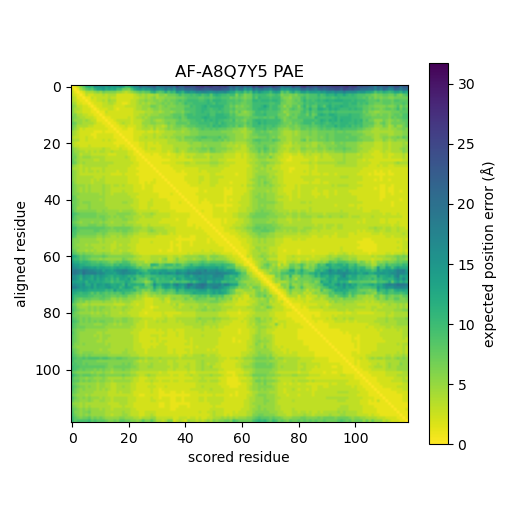ALA A 1 95 ? -2.911 11.067 14.226 1.00 97.69 95 ALA A N 1
ATOM 710 C CA . ALA A 1 95 ? -2.249 11.587 15.423 1.00 97.69 95 ALA A CA 1
ATOM 711 C C . ALA A 1 95 ? -3.033 12.718 16.114 1.00 97.69 95 ALA A C 1
ATOM 713 O O . ALA A 1 95 ? -2.924 12.896 17.325 1.00 97.69 95 ALA A O 1
ATOM 714 N N . THR A 1 96 ? -3.845 13.464 15.361 1.00 98.00 96 THR A N 1
ATOM 715 C CA . THR A 1 96 ? -4.683 14.565 15.870 1.00 98.00 96 THR A CA 1
ATOM 716 C C . THR A 1 96 ? -6.102 14.138 16.261 1.00 98.00 96 THR A C 1
ATOM 718 O O . THR A 1 96 ? -6.916 14.982 16.630 1.00 98.00 96 THR A O 1
ATOM 721 N N . GLY A 1 97 ? -6.417 12.838 16.220 1.00 96.75 97 GLY A N 1
ATOM 722 C CA . GLY A 1 97 ? -7.733 12.313 16.607 1.00 96.75 97 GLY A CA 1
ATOM 723 C C . GLY A 1 97 ? -8.801 12.381 15.510 1.00 96.75 97 GLY A C 1
ATOM 724 O O . GLY A 1 97 ? -9.957 12.053 15.760 1.00 96.75 97 GLY A O 1
ATOM 725 N N . LEU A 1 98 ? -8.423 12.744 14.285 1.00 96.88 98 LEU A N 1
ATOM 726 C CA . LEU A 1 98 ? -9.266 12.728 13.086 1.00 96.88 98 LEU A CA 1
ATOM 727 C C . LEU A 1 98 ? -9.082 11.437 12.268 1.00 96.88 98 LEU A C 1
ATOM 729 O O . LEU A 1 98 ? -9.367 11.417 11.072 1.00 96.88 98 LEU A O 1
ATOM 733 N N . GLY A 1 99 ? -8.611 10.350 12.886 1.00 93.81 99 GLY A N 1
ATOM 734 C CA . GLY A 1 99 ? -8.325 9.084 12.199 1.00 93.81 99 GLY A CA 1
ATOM 735 C C . GLY A 1 99 ? -9.532 8.486 11.466 1.00 93.81 99 GLY A C 1
ATOM 736 O O . GLY A 1 99 ? -9.368 7.897 10.405 1.00 93.81 99 GLY A O 1
ATOM 737 N N . ASP A 1 100 ? -10.749 8.723 11.963 1.00 95.56 100 ASP A N 1
ATOM 738 C CA . ASP A 1 100 ? -11.995 8.293 11.310 1.00 95.56 100 ASP A CA 1
ATOM 739 C C . ASP A 1 100 ? -12.221 8.949 9.934 1.00 95.56 100 ASP A C 1
ATOM 741 O O . ASP A 1 100 ? -13.004 8.444 9.133 1.00 95.56 100 ASP A O 1
ATOM 745 N N . SER A 1 101 ? -11.537 10.064 9.649 1.00 95.88 101 SER A N 1
ATOM 746 C CA . SER A 1 101 ? -11.600 10.752 8.354 1.00 95.88 101 SER A CA 1
ATOM 747 C C . SER A 1 101 ? -10.649 10.179 7.300 1.00 95.88 101 SER A C 1
ATOM 749 O O . SER A 1 101 ? -10.730 10.585 6.142 1.00 95.88 101 SER A O 1
ATOM 751 N N . VAL A 1 102 ? -9.750 9.258 7.671 1.00 96.75 102 VAL A N 1
ATOM 752 C CA . VAL A 1 102 ? -8.842 8.598 6.722 1.00 96.75 102 VAL A CA 1
ATOM 753 C C . VAL A 1 102 ? -9.615 7.500 5.980 1.00 96.75 102 VAL A C 1
ATOM 755 O O . VAL A 1 102 ? -10.022 6.517 6.604 1.00 96.75 102 VAL A O 1
ATOM 758 N N . PRO A 1 103 ? -9.847 7.638 4.660 1.00 94.81 103 PRO A N 1
ATOM 759 C CA . PRO A 1 103 ? -10.672 6.694 3.917 1.00 94.81 103 PRO A CA 1
ATOM 760 C C . PRO A 1 103 ? -9.928 5.387 3.633 1.00 94.81 103 PRO A C 1
ATOM 762 O O . PRO A 1 103 ? -8.707 5.375 3.464 1.00 94.81 103 PRO A O 1
ATOM 765 N N . GLU A 1 104 ? -10.675 4.291 3.490 1.00 96.06 104 GLU A N 1
ATOM 766 C CA . GLU A 1 104 ? -10.149 3.078 2.858 1.00 96.06 104 GLU A CA 1
ATOM 767 C C . GLU A 1 104 ? -9.927 3.356 1.362 1.00 96.06 104 GLU A C 1
ATOM 769 O O . GLU A 1 104 ? -10.821 3.857 0.676 1.00 96.06 104 GLU A O 1
ATOM 774 N N . ARG A 1 105 ? -8.722 3.062 0.866 1.00 95.25 105 ARG A N 1
ATOM 775 C CA . ARG A 1 105 ? -8.330 3.224 -0.541 1.00 95.25 105 ARG A CA 1
ATOM 776 C C . ARG A 1 105 ? -7.540 1.997 -0.965 1.00 95.25 105 ARG A C 1
ATOM 778 O O . ARG A 1 105 ? -6.521 1.688 -0.355 1.00 95.25 105 ARG A O 1
ATOM 785 N N . ILE A 1 106 ? -8.029 1.299 -1.985 1.00 95.88 106 ILE A N 1
ATOM 786 C CA . ILE A 1 106 ? -7.411 0.090 -2.534 1.00 95.88 106 ILE A CA 1
ATOM 787 C C . ILE A 1 106 ? -7.434 0.226 -4.055 1.00 95.88 106 ILE A C 1
ATOM 789 O O . ILE A 1 106 ? -8.504 0.304 -4.659 1.00 95.88 106 ILE A O 1
ATOM 793 N N . PHE A 1 107 ? -6.253 0.290 -4.654 1.00 94.56 107 PHE A N 1
ATOM 794 C CA . PHE A 1 107 ? -6.013 0.353 -6.093 1.00 94.56 107 PHE A CA 1
ATOM 795 C C . PHE A 1 107 ? -5.508 -0.989 -6.628 1.00 94.56 107 PHE A C 1
ATOM 797 O O . PHE A 1 107 ? -5.774 -1.344 -7.775 1.00 94.56 107 PHE A O 1
ATOM 804 N N . SER A 1 108 ? -4.775 -1.726 -5.798 1.00 95.31 108 SER A N 1
ATOM 805 C CA . SER A 1 108 ? -4.165 -3.000 -6.143 1.00 95.31 108 SER A CA 1
ATOM 806 C C . SER A 1 108 ? -5.175 -4.165 -6.136 1.00 95.31 108 SER A C 1
ATOM 808 O O . SER A 1 108 ? -6.222 -4.101 -5.480 1.00 95.31 108 SER A O 1
ATOM 810 N N . PRO A 1 109 ? -4.863 -5.297 -6.794 1.00 96.12 109 PRO A N 1
ATOM 811 C CA . PRO A 1 109 ? -5.689 -6.506 -6.747 1.00 96.12 109 PRO A CA 1
ATOM 812 C C . PRO A 1 109 ? -5.585 -7.278 -5.416 1.00 96.12 109 PRO A C 1
ATOM 814 O O . PRO A 1 109 ? -6.018 -8.435 -5.353 1.00 96.12 109 PRO A O 1
ATOM 817 N N . ILE A 1 110 ? -5.042 -6.677 -4.346 1.00 97.25 110 ILE A N 1
ATOM 818 C CA . ILE A 1 110 ? -4.705 -7.365 -3.092 1.00 97.25 110 ILE A CA 1
ATOM 819 C C . ILE A 1 110 ? 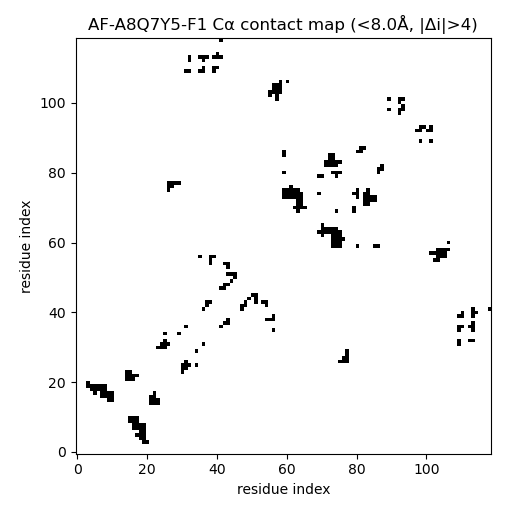-5.866 -8.145 -2.481 1.00 97.25 110 ILE A C 1
ATOM 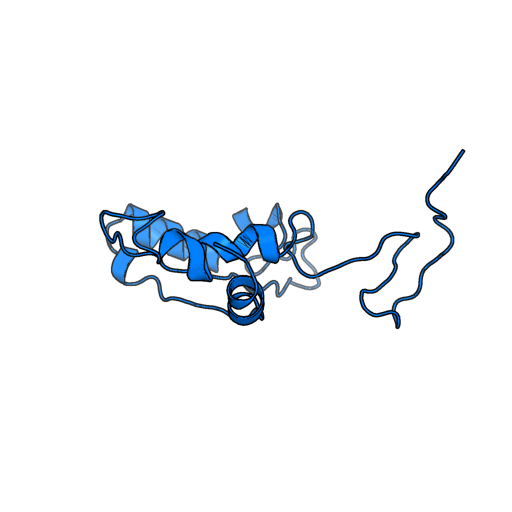821 O O . ILE A 1 110 ? -5.649 -9.238 -1.965 1.00 97.25 110 ILE A O 1
ATOM 825 N N . GLN A 1 111 ? -7.099 -7.640 -2.571 1.00 95.69 111 GLN A N 1
ATOM 826 C CA . GLN A 1 111 ? -8.272 -8.345 -2.046 1.00 95.69 111 GLN A CA 1
ATOM 827 C C . GLN A 1 111 ? -8.407 -9.733 -2.685 1.00 95.69 111 GLN A C 1
ATOM 829 O O . GLN A 1 111 ? -8.505 -10.739 -1.988 1.00 95.69 111 GLN A O 1
ATOM 834 N N . SER A 1 112 ? -8.281 -9.806 -4.012 1.00 96.94 112 SER A N 1
ATOM 835 C CA . SER A 1 112 ? -8.374 -11.066 -4.753 1.00 96.94 112 SER A CA 1
ATOM 836 C C . SER A 1 112 ? -7.241 -12.046 -4.428 1.00 96.94 112 SER A C 1
ATOM 838 O O . SER A 1 112 ? -7.411 -13.260 -4.554 1.00 96.94 112 SER A O 1
ATOM 840 N N . TYR A 1 113 ? -6.074 -11.538 -4.026 1.00 96.62 113 TYR A N 1
ATOM 841 C CA . TYR A 1 113 ? -4.927 -12.358 -3.639 1.00 96.62 113 TYR A CA 1
ATOM 842 C C . TYR A 1 113 ? -5.083 -12.873 -2.214 1.00 96.62 113 TYR A C 1
ATOM 844 O O . TYR A 1 113 ? -4.941 -14.071 -1.972 1.00 96.62 113 TYR A O 1
ATOM 852 N N . ALA A 1 114 ? -5.452 -11.981 -1.296 1.00 96.88 114 ALA A N 1
ATOM 853 C CA . ALA A 1 114 ? -5.739 -12.290 0.095 1.00 96.88 114 ALA A CA 1
ATOM 854 C C . ALA A 1 114 ? -6.857 -13.338 0.216 1.00 96.88 114 ALA A C 1
ATOM 856 O O . ALA A 1 114 ? -6.813 -14.202 1.093 1.00 96.88 114 ALA A O 1
ATOM 857 N N . ASP A 1 115 ? -7.825 -13.328 -0.702 1.00 96.06 115 ASP A N 1
ATOM 858 C CA . ASP A 1 115 ? -8.913 -14.303 -0.730 1.00 96.06 115 ASP A CA 1
ATOM 859 C C . ASP A 1 115 ? -8.476 -15.743 -1.010 1.00 96.06 115 ASP A C 1
ATOM 861 O O . ASP A 1 115 ? -9.173 -16.684 -0.626 1.00 96.06 115 ASP A O 1
ATOM 865 N N . LYS A 1 116 ? -7.322 -15.921 -1.656 1.00 96.81 116 LYS A N 1
ATOM 866 C CA . LYS A 1 116 ? -6.764 -17.232 -2.017 1.00 96.81 116 LYS A CA 1
ATOM 867 C C . LYS A 1 116 ? -5.851 -17.806 -0.932 1.00 96.81 116 LYS A C 1
ATOM 869 O O . LYS A 1 116 ? -5.426 -18.953 -1.048 1.00 96.81 116 LYS A O 1
ATOM 874 N N . ILE A 1 117 ? -5.530 -17.027 0.101 1.00 96.12 117 ILE A N 1
ATOM 875 C CA . ILE A 1 117 ? -4.694 -17.473 1.218 1.00 96.12 117 ILE A CA 1
ATOM 876 C C . ILE A 1 117 ? -5.508 -18.398 2.126 1.00 96.12 117 ILE A C 1
ATOM 878 O O . ILE A 1 117 ? -6.664 -18.125 2.452 1.00 96.12 117 ILE A O 1
ATOM 882 N N . GLN A 1 118 ? -4.886 -19.489 2.572 1.00 94.25 118 GLN A N 1
ATOM 883 C CA . GLN A 1 118 ? -5.428 -20.317 3.642 1.00 94.25 118 GLN A CA 1
ATOM 884 C C . GLN A 1 118 ? -5.088 -19.675 4.996 1.00 94.25 118 GLN A C 1
ATOM 886 O O . GLN A 1 118 ? -3.967 -19.806 5.481 1.00 94.25 118 GLN A O 1
ATOM 891 N N . TRP A 1 119 ? -6.063 -18.958 5.557 1.00 91.94 119 TRP A N 1
ATOM 892 C CA . TRP A 1 119 ? -5.968 -18.222 6.821 1.00 91.94 119 TRP A CA 1
ATOM 893 C C . TRP A 1 119 ? -6.009 -19.136 8.049 1.00 91.94 119 TRP A C 1
ATOM 895 O O . TRP A 1 119 ? -7.007 -19.862 8.252 1.00 91.94 119 TRP A O 1
#

Mean predicted aligned error: 4.83 Å

Sequence (119 aa):
MSRIDGTMSDHEAVPSIDSGVRVGEGDGTVPLLSLGSMCARGWKMDRYNPARMRVVTHEVKHDPDAFDLRGGDSSGDHIDILGSHDLNEAVVKIATGLGDSVPERIFSPIQSYADKIQW

Radius of gyration: 17.47 Å; Cα contacts (8 Å, |Δi|>4): 167; chains: 1; bounding box: 40×39×42 Å

pLDDT: mean 92.26, std 6.55, range [61.03, 98.0]